Protein AF-A0A382ML49-F1 (afdb_monomer_lite)

Secondary structure (DSSP, 8-state):
-HHHHHHHHHHHHHTS--TT----S-SSHHHHHHHHHHHTT-STHHHHHHHHHHHHHHH--S-S-----EEEEEEEEEETTEEEEES---TTTSEEEEEEEETTEEEEEEEEE-----

Sequence (118 aa):
VRHLLIILISILLLSSPLFGQSSSKYESVGQCVLQTMKENKLTGNDMFNMVKEECERIIGNGEDGVKNKQEGVLYGRSVNGKWGWYRYGDEEKDGKYVGEIVNGKPNGQGTFTLFGGS

Structure (mmCIF, N/CA/C/O backbone):
data_AF-A0A382ML49-F1
#
_entry.id   AF-A0A382ML49-F1
#
loop_
_atom_site.group_PDB
_atom_site.id
_atom_site.type_symbol
_atom_site.label_atom_id
_atom_site.label_alt_id
_atom_site.label_comp_id
_atom_site.label_asym_id
_atom_site.label_entity_id
_atom_site.label_seq_id
_atom_site.pdbx_PDB_ins_code
_atom_site.Cartn_x
_atom_site.Cartn_y
_atom_site.Cartn_z
_atom_site.occupancy
_atom_site.B_iso_or_equiv
_atom_site.auth_seq_id
_atom_site.auth_comp_id
_atom_site.auth_asym_id
_atom_site.auth_atom_id
_atom_site.pdbx_PDB_model_num
ATOM 1 N N . VAL A 1 1 ? -6.376 -6.049 64.189 1.00 62.03 1 VAL A N 1
ATOM 2 C CA . VAL A 1 1 ? -5.521 -5.428 63.141 1.00 62.03 1 VAL A CA 1
ATOM 3 C C . VAL A 1 1 ? -5.288 -6.355 61.946 1.00 62.03 1 VAL A C 1
ATOM 5 O O . VAL A 1 1 ? -5.648 -5.973 60.843 1.00 62.03 1 VAL A O 1
ATOM 8 N N . ARG A 1 2 ? -4.790 -7.591 62.139 1.00 65.38 2 ARG A N 1
ATOM 9 C CA . ARG A 1 2 ? -4.552 -8.554 61.037 1.00 65.38 2 ARG A CA 1
ATOM 10 C C . ARG A 1 2 ? -5.790 -8.868 60.176 1.00 65.38 2 ARG A C 1
ATOM 12 O O . ARG A 1 2 ? -5.682 -8.860 58.960 1.00 65.38 2 ARG A O 1
ATOM 19 N N . HIS A 1 3 ? -6.967 -9.056 60.778 1.00 60.78 3 HIS A N 1
ATOM 20 C CA . HIS A 1 3 ? -8.204 -9.312 60.018 1.00 60.78 3 HIS A CA 1
ATOM 21 C C . HIS A 1 3 ? -8.701 -8.108 59.203 1.00 60.78 3 HIS A C 1
ATOM 23 O O . HIS A 1 3 ? -9.200 -8.294 58.101 1.00 60.78 3 HIS A O 1
ATOM 29 N N . LEU A 1 4 ? -8.514 -6.878 59.698 1.00 72.88 4 LEU A N 1
ATOM 30 C CA . LEU A 1 4 ? -8.888 -5.664 58.960 1.00 72.88 4 LEU A CA 1
ATOM 31 C C . LEU A 1 4 ? -8.027 -5.477 57.702 1.00 72.88 4 LEU A C 1
ATOM 33 O O . LEU A 1 4 ? -8.543 -5.103 56.655 1.00 72.88 4 LEU A O 1
ATOM 37 N N . LEU A 1 5 ? -6.731 -5.790 57.802 1.00 69.56 5 LEU A N 1
ATOM 38 C CA . LEU A 1 5 ? -5.804 -5.775 56.667 1.00 69.56 5 LEU A CA 1
ATOM 39 C C . LEU A 1 5 ? -6.213 -6.781 55.585 1.00 69.56 5 LEU A C 1
ATOM 41 O O . LEU A 1 5 ? -6.194 -6.447 54.406 1.00 69.56 5 LEU A O 1
ATOM 45 N N . ILE A 1 6 ? -6.642 -7.983 55.978 1.00 70.81 6 ILE A N 1
ATOM 46 C CA . ILE A 1 6 ? -7.085 -9.023 55.036 1.00 70.81 6 ILE A CA 1
ATOM 47 C C . ILE A 1 6 ? -8.361 -8.590 54.292 1.00 70.81 6 ILE A C 1
ATOM 49 O O . ILE A 1 6 ? -8.463 -8.785 53.081 1.00 70.81 6 ILE A O 1
ATOM 53 N N . ILE A 1 7 ? -9.309 -7.949 54.983 1.00 74.81 7 ILE A N 1
ATOM 54 C CA . ILE A 1 7 ? -10.552 -7.446 54.373 1.00 74.81 7 ILE A CA 1
ATOM 55 C C . ILE A 1 7 ? -10.256 -6.314 53.374 1.00 74.81 7 ILE A C 1
ATOM 57 O O . ILE A 1 7 ? -10.782 -6.326 52.264 1.00 74.81 7 ILE A O 1
ATOM 61 N N . LEU A 1 8 ? -9.363 -5.381 53.720 1.00 71.69 8 LEU A N 1
ATOM 62 C CA . LEU A 1 8 ? -8.943 -4.292 52.827 1.00 71.69 8 LEU A CA 1
ATOM 63 C C . LEU A 1 8 ? -8.244 -4.802 51.558 1.00 71.69 8 LEU A C 1
ATOM 65 O O . LEU A 1 8 ? -8.544 -4.324 50.466 1.00 71.69 8 LEU A O 1
ATOM 69 N N . ILE A 1 9 ? -7.367 -5.804 51.682 1.00 68.88 9 ILE A N 1
ATOM 70 C CA . ILE A 1 9 ? -6.689 -6.435 50.536 1.00 68.88 9 ILE A CA 1
ATOM 71 C C . ILE A 1 9 ? -7.703 -7.136 49.619 1.00 68.88 9 ILE A C 1
ATOM 73 O O . ILE A 1 9 ? -7.587 -7.064 48.399 1.00 68.88 9 ILE A O 1
ATOM 77 N N . SER A 1 10 ? -8.735 -7.755 50.196 1.00 69.88 10 SER A N 1
ATOM 78 C CA . SER A 1 10 ? -9.787 -8.444 49.435 1.00 69.88 10 SER A CA 1
ATOM 79 C C . SER A 1 10 ? -10.621 -7.473 48.586 1.00 69.88 10 SER A C 1
ATOM 81 O O . SER A 1 10 ? -10.949 -7.779 47.443 1.00 69.88 10 SER A O 1
ATOM 83 N N . ILE A 1 11 ? -10.919 -6.280 49.113 1.00 69.81 11 ILE A N 1
ATOM 84 C CA . ILE A 1 11 ? -11.666 -5.229 48.398 1.00 69.81 11 ILE A CA 1
ATOM 85 C C . ILE A 1 11 ? -10.815 -4.608 47.277 1.00 69.81 11 ILE A C 1
ATOM 87 O O . ILE A 1 11 ? -11.322 -4.376 46.182 1.00 69.81 11 ILE A O 1
ATOM 91 N N . LEU A 1 12 ? -9.512 -4.412 47.514 1.00 63.06 12 LEU A N 1
ATOM 92 C CA . LEU A 1 12 ? -8.554 -3.906 46.519 1.00 63.06 12 LEU A CA 1
ATOM 93 C C . LEU A 1 12 ? -8.390 -4.847 45.313 1.00 63.06 12 LEU A C 1
ATOM 95 O O . LEU A 1 12 ? -8.257 -4.385 44.181 1.00 63.06 12 LEU A O 1
ATOM 99 N N . LEU A 1 13 ? -8.443 -6.162 45.539 1.00 59.00 13 LEU A N 1
ATOM 100 C CA . LEU A 1 13 ? -8.367 -7.161 44.468 1.00 59.00 13 LEU A CA 1
ATOM 101 C C . LEU A 1 13 ? -9.657 -7.227 43.631 1.00 59.00 13 LEU A C 1
ATOM 103 O O . LEU A 1 13 ? -9.585 -7.475 42.427 1.00 59.00 13 LEU A O 1
ATOM 107 N N . LEU A 1 14 ? -10.817 -6.940 44.236 1.00 56.59 14 LEU A N 1
ATOM 108 C CA . LEU A 1 14 ? -12.118 -6.869 43.553 1.00 56.59 14 LEU A CA 1
ATOM 109 C C . LEU A 1 14 ? -12.299 -5.593 42.714 1.00 56.59 14 LEU A C 1
ATOM 111 O O . LEU A 1 14 ? -13.117 -5.586 41.799 1.00 56.59 14 LEU A O 1
ATOM 115 N N . SER A 1 15 ? -11.538 -4.528 42.989 1.00 53.97 15 SER A N 1
ATOM 116 C CA . SER A 1 15 ? -11.557 -3.286 42.201 1.00 53.97 15 SER A CA 1
ATOM 117 C C . SER A 1 15 ? -10.682 -3.315 40.948 1.00 53.97 15 SER A C 1
ATOM 119 O O . SER A 1 15 ? -10.528 -2.284 40.297 1.00 53.97 15 SER A O 1
ATOM 121 N N . SER A 1 16 ? -10.107 -4.467 40.592 1.00 54.44 16 SER A N 1
ATOM 122 C CA . SER A 1 16 ? -9.436 -4.606 39.302 1.00 54.44 16 SER A CA 1
ATOM 123 C C . SER A 1 16 ? -10.490 -4.430 38.205 1.00 54.44 16 SER A C 1
ATOM 125 O O . SER A 1 16 ? -11.411 -5.249 38.133 1.00 54.44 16 SER A O 1
ATOM 127 N N . PRO A 1 17 ? -10.417 -3.384 37.363 1.00 56.81 17 PRO A N 1
ATOM 128 C CA . PRO A 1 17 ? -11.293 -3.306 36.211 1.00 56.81 17 PRO A CA 1
ATOM 129 C C . 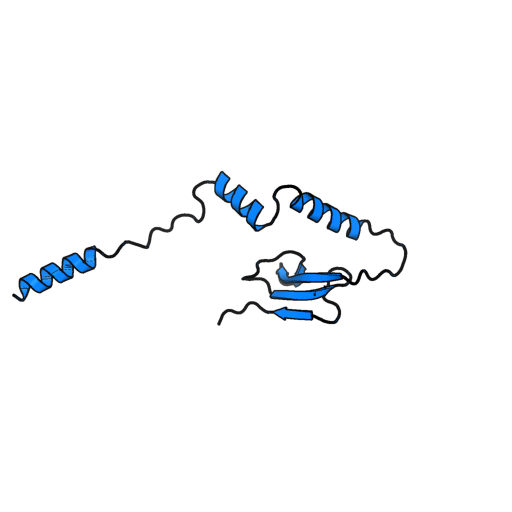PRO A 1 17 ? -11.103 -4.587 35.400 1.00 56.81 17 PRO A C 1
ATOM 131 O O . PRO A 1 17 ? -9.977 -4.958 35.065 1.00 56.81 17 PRO A O 1
ATOM 134 N N . LEU A 1 18 ? -12.209 -5.281 35.131 1.00 50.31 18 LEU A N 1
ATOM 135 C CA . LEU A 1 18 ? -12.296 -6.385 34.181 1.00 50.31 18 LEU A CA 1
ATOM 136 C C . LEU A 1 18 ? -11.979 -5.838 32.777 1.00 50.31 18 LEU A C 1
ATOM 138 O O . LEU A 1 18 ? -12.851 -5.740 31.920 1.00 50.31 18 LEU A O 1
ATOM 142 N N . PHE A 1 19 ? -10.727 -5.456 32.520 1.00 54.75 19 PHE A N 1
ATOM 143 C CA . PHE A 1 19 ? -10.212 -5.221 31.175 1.00 54.75 19 PHE A CA 1
ATOM 144 C C . PHE A 1 19 ? -9.989 -6.585 30.527 1.00 54.75 19 PHE A C 1
ATOM 146 O O . PHE A 1 19 ? -8.880 -7.087 30.395 1.00 54.75 19 PHE A O 1
ATOM 153 N N . GLY A 1 20 ? -11.107 -7.219 30.200 1.00 48.56 20 GLY A N 1
ATOM 154 C CA . GLY A 1 20 ? -11.181 -8.498 29.510 1.00 48.56 20 GLY A CA 1
ATOM 155 C C . GLY A 1 20 ? -12.447 -8.621 28.673 1.00 48.56 20 GLY A C 1
ATOM 156 O O . GLY A 1 20 ? -12.781 -9.715 28.229 1.00 48.56 20 GLY A O 1
ATOM 157 N N . GLN A 1 21 ? -13.174 -7.523 28.446 1.00 40.19 21 GLN A N 1
ATOM 158 C CA . GLN A 1 21 ? -14.244 -7.524 27.466 1.00 40.19 21 GLN A CA 1
ATOM 159 C C . GLN A 1 21 ? -13.593 -7.351 26.098 1.00 40.19 21 GLN A C 1
ATOM 161 O O . GLN A 1 21 ? -13.168 -6.260 25.729 1.00 40.19 21 GLN A O 1
ATOM 166 N N . SER A 1 22 ? -13.473 -8.460 25.369 1.00 53.31 22 SER A N 1
ATOM 167 C CA . SER A 1 22 ? -13.299 -8.441 23.921 1.00 53.31 22 SER A CA 1
ATOM 168 C C . SER A 1 22 ? -14.499 -7.693 23.336 1.00 53.31 22 SER A C 1
ATOM 170 O O . SER A 1 22 ? -15.531 -8.284 23.029 1.00 53.31 22 SER A O 1
ATOM 172 N N . SER A 1 23 ? -14.414 -6.365 23.265 1.00 57.19 23 SER A N 1
ATOM 173 C CA . SER A 1 23 ? -15.283 -5.613 22.382 1.00 57.19 23 SER A CA 1
ATOM 174 C C . SER A 1 23 ? -14.862 -5.995 20.971 1.00 57.19 23 SER A C 1
ATOM 176 O O . SER A 1 23 ? -13.675 -6.010 20.630 1.00 57.19 23 SER A O 1
ATOM 178 N N . SER A 1 24 ? -15.828 -6.393 20.146 1.00 65.75 24 SER A N 1
ATOM 179 C CA . SER A 1 24 ? -15.584 -6.498 18.715 1.00 65.75 24 SER A CA 1
ATOM 180 C C . SER A 1 24 ? -14.965 -5.179 18.246 1.00 65.75 24 SER A C 1
ATOM 182 O O . SER A 1 24 ? -15.418 -4.114 18.663 1.00 65.75 24 SER A O 1
ATOM 184 N N . LYS A 1 25 ? -13.939 -5.236 17.378 1.00 76.69 25 LYS A N 1
ATOM 185 C CA . LYS A 1 25 ? -13.249 -4.052 16.809 1.00 76.69 25 LYS A CA 1
ATOM 186 C C . LYS A 1 25 ? -14.229 -2.997 16.260 1.00 76.69 25 LYS A C 1
ATOM 188 O O . LYS A 1 25 ? -13.867 -1.832 16.124 1.00 76.69 25 LYS A O 1
ATOM 193 N N . TYR A 1 26 ? -15.454 -3.420 15.951 1.00 81.00 26 TYR A N 1
ATOM 194 C CA . TYR A 1 26 ? -16.522 -2.600 15.416 1.00 81.00 26 TYR A CA 1
ATOM 195 C C . TYR A 1 26 ? -17.823 -2.779 16.204 1.00 81.00 26 TYR A C 1
ATOM 197 O O . TYR A 1 26 ? -18.139 -3.886 16.644 1.00 81.00 26 TYR A O 1
ATOM 205 N N . GLU A 1 27 ? -18.600 -1.703 16.317 1.00 88.38 27 GLU A N 1
ATOM 206 C CA . GLU A 1 27 ? -19.897 -1.678 17.018 1.00 88.38 27 GLU A CA 1
ATOM 207 C C . GLU A 1 27 ? -21.071 -2.081 16.109 1.00 88.38 27 GLU A C 1
ATOM 209 O O . GLU A 1 27 ? -22.150 -2.435 16.579 1.00 88.38 27 GLU A O 1
ATOM 214 N N . SER A 1 28 ? -20.877 -2.040 14.787 1.00 92.56 28 SER A N 1
ATOM 215 C CA . SER A 1 28 ? -21.873 -2.459 13.798 1.00 92.56 28 SER A CA 1
ATOM 216 C C . SER A 1 28 ? -21.228 -2.851 12.470 1.00 92.56 28 SER A C 1
ATOM 218 O O . SER A 1 28 ? -20.094 -2.468 12.170 1.00 92.56 28 SER A O 1
ATOM 220 N N . VAL A 1 29 ? -21.983 -3.564 11.626 1.00 90.62 29 VAL A N 1
ATOM 221 C CA . VAL A 1 29 ? -21.566 -3.875 10.247 1.00 90.62 29 VAL A CA 1
ATOM 222 C C . VAL A 1 29 ? -21.316 -2.590 9.453 1.00 90.62 29 VAL A C 1
ATOM 224 O O . VAL A 1 29 ? -20.321 -2.500 8.741 1.00 90.62 29 VAL A O 1
ATOM 227 N N . GLY A 1 30 ? -22.164 -1.568 9.618 1.00 94.00 30 GLY A N 1
ATOM 228 C CA . GLY A 1 30 ? -21.984 -0.281 8.942 1.00 94.00 30 GLY A CA 1
ATOM 229 C C . GLY A 1 30 ? -20.681 0.415 9.343 1.00 94.00 30 GLY A C 1
ATOM 230 O O . GLY A 1 30 ? -19.949 0.900 8.482 1.00 94.00 30 GLY A O 1
ATOM 231 N N . GLN A 1 31 ? -20.347 0.404 10.636 1.00 93.25 31 GLN A N 1
ATOM 232 C CA . GLN A 1 31 ? -19.112 1.008 11.139 1.00 93.25 31 GLN A CA 1
ATOM 233 C C . GLN A 1 31 ? -17.868 0.220 10.707 1.00 93.25 31 GLN A C 1
ATOM 235 O O . GLN A 1 31 ? -16.867 0.834 10.344 1.00 93.25 31 GLN A O 1
ATOM 240 N N . CYS A 1 32 ? -17.959 -1.112 10.645 1.00 92.25 32 CYS A N 1
ATOM 241 C CA . CYS A 1 32 ? -16.930 -1.964 10.050 1.00 92.25 32 CYS A CA 1
ATOM 242 C C . CYS A 1 32 ? -16.655 -1.577 8.592 1.00 92.25 32 CYS A C 1
ATOM 244 O O . CYS A 1 32 ? -15.529 -1.225 8.252 1.00 92.25 32 CYS A O 1
ATOM 246 N N . VAL A 1 33 ? -17.695 -1.545 7.752 1.00 92.44 33 VAL A N 1
ATOM 247 C CA . VAL A 1 33 ? -17.561 -1.232 6.322 1.00 92.44 33 VAL A CA 1
ATOM 248 C C . VAL A 1 33 ? -16.961 0.158 6.107 1.00 92.44 33 VAL A C 1
ATOM 250 O O . VAL A 1 33 ? -15.988 0.290 5.368 1.00 92.44 33 VAL A O 1
ATOM 253 N N . LEU A 1 34 ? -17.483 1.191 6.776 1.00 91.38 34 LEU A N 1
ATOM 254 C CA . LEU A 1 34 ? -16.995 2.565 6.610 1.00 91.38 34 LEU A CA 1
ATOM 255 C C . LEU A 1 34 ? -15.540 2.724 7.058 1.00 91.38 34 LEU A C 1
ATOM 257 O O . LEU A 1 34 ? -14.746 3.368 6.369 1.00 91.38 34 LEU A O 1
ATOM 261 N N . GLN A 1 35 ? -15.180 2.116 8.188 1.00 89.00 35 GLN A N 1
ATOM 262 C CA . GLN A 1 35 ? -13.821 2.177 8.706 1.00 89.00 35 GLN A CA 1
ATOM 263 C C . GLN A 1 35 ? -12.852 1.425 7.787 1.00 89.00 35 GLN A C 1
ATOM 265 O O . GLN A 1 35 ? -11.806 1.966 7.444 1.00 89.00 35 GLN A O 1
ATOM 270 N N . THR A 1 36 ? -13.220 0.236 7.302 1.00 86.50 36 THR A N 1
ATOM 271 C CA . THR A 1 36 ? -12.412 -0.519 6.336 1.00 86.50 36 THR A CA 1
ATOM 272 C C . THR A 1 36 ? -12.249 0.234 5.018 1.00 86.50 36 THR A C 1
ATOM 274 O O . THR A 1 36 ? -11.140 0.298 4.490 1.00 86.50 36 THR A O 1
ATOM 277 N N . MET A 1 37 ? -13.311 0.841 4.481 1.00 88.38 37 MET A N 1
ATOM 278 C CA . MET A 1 37 ? -13.212 1.653 3.263 1.00 88.38 37 MET A CA 1
ATOM 279 C C . MET A 1 37 ? -12.271 2.843 3.463 1.00 88.38 37 MET A C 1
ATOM 281 O O . MET A 1 37 ? -11.456 3.124 2.590 1.00 88.38 37 MET A O 1
ATOM 285 N N . LYS A 1 38 ? -12.331 3.511 4.619 1.00 86.62 38 LYS A N 1
ATOM 286 C CA . LYS A 1 38 ? -11.440 4.629 4.952 1.00 86.62 38 LYS A CA 1
ATOM 287 C C . LYS A 1 38 ? -9.984 4.186 5.123 1.00 86.62 38 LYS A C 1
ATOM 289 O O . LYS A 1 38 ? -9.096 4.818 4.561 1.00 86.62 38 LYS A O 1
ATOM 294 N N . GLU A 1 39 ? -9.739 3.098 5.854 1.00 81.19 39 GLU A N 1
ATOM 295 C CA . GLU A 1 39 ? -8.404 2.509 6.059 1.00 81.19 39 GLU A CA 1
ATOM 296 C C . GLU A 1 39 ? -7.743 2.140 4.724 1.00 81.19 39 GLU A C 1
ATOM 298 O O . GLU A 1 39 ? -6.563 2.408 4.515 1.00 81.19 39 GLU A O 1
ATOM 303 N N . ASN A 1 40 ? -8.524 1.614 3.779 1.00 78.00 40 ASN A N 1
ATOM 304 C CA . ASN A 1 40 ? -8.043 1.262 2.443 1.00 78.00 40 ASN A CA 1
ATOM 305 C C . ASN A 1 40 ? -8.082 2.433 1.442 1.00 78.00 40 ASN A C 1
ATOM 307 O O . ASN A 1 40 ? -7.851 2.216 0.254 1.00 78.00 40 ASN A O 1
ATOM 311 N N . LYS A 1 41 ? -8.383 3.662 1.893 1.00 83.19 41 LYS A N 1
ATOM 312 C CA . LYS A 1 41 ? -8.515 4.862 1.044 1.00 83.19 41 LYS A CA 1
ATOM 313 C C . LYS A 1 41 ? -9.461 4.651 -0.151 1.00 83.19 41 LYS A C 1
ATOM 315 O O . LYS A 1 41 ? -9.227 5.129 -1.254 1.00 83.19 41 LYS A O 1
ATOM 320 N N . LEU A 1 42 ? -10.552 3.921 0.077 1.00 83.38 42 LEU A N 1
ATOM 321 C CA . LEU A 1 42 ? -11.599 3.612 -0.906 1.00 83.38 42 LEU A CA 1
ATOM 322 C C . LEU A 1 42 ? -12.760 4.617 -0.868 1.00 83.38 42 LEU A C 1
ATOM 324 O O . LEU A 1 42 ? -13.835 4.358 -1.406 1.00 83.38 42 LEU A O 1
ATOM 328 N N . THR A 1 43 ? -12.591 5.745 -0.184 1.00 84.75 43 THR A N 1
ATOM 329 C CA . THR A 1 43 ? -13.636 6.757 -0.014 1.00 84.75 43 THR A CA 1
ATOM 330 C C . THR A 1 43 ? -13.455 7.903 -1.005 1.00 84.75 43 THR A C 1
ATOM 332 O O . THR A 1 43 ? -12.354 8.423 -1.154 1.00 84.75 43 THR A O 1
ATOM 335 N N . GLY A 1 44 ? -14.544 8.354 -1.633 1.00 84.81 44 GLY A N 1
ATOM 336 C CA . GLY A 1 44 ? -14.538 9.547 -2.486 1.00 84.81 44 GLY A CA 1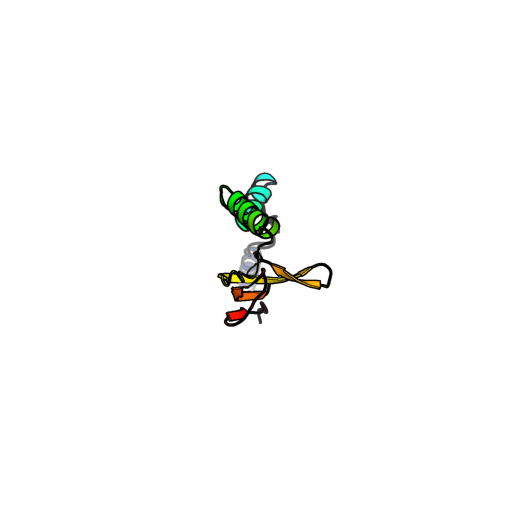
ATOM 337 C C . GLY A 1 44 ? -13.708 9.394 -3.766 1.00 84.81 44 GLY A C 1
ATOM 338 O O . GLY A 1 44 ? -13.743 8.355 -4.425 1.00 84.81 44 GLY A O 1
ATOM 339 N N . ASN A 1 45 ? -12.978 10.451 -4.135 1.00 84.44 45 ASN A N 1
ATOM 340 C CA . ASN A 1 45 ? -12.181 10.506 -5.364 1.00 84.44 45 ASN A CA 1
ATOM 341 C C . ASN A 1 45 ? -10.918 9.630 -5.326 1.00 84.44 45 ASN A C 1
ATOM 343 O O . ASN A 1 45 ? -10.372 9.338 -6.387 1.00 84.44 45 ASN A O 1
ATOM 347 N N . ASP A 1 46 ? -10.473 9.175 -4.153 1.00 81.06 46 ASP A N 1
ATOM 348 C CA . ASP A 1 46 ? -9.261 8.356 -4.019 1.00 81.06 46 ASP A CA 1
ATOM 349 C C . ASP A 1 46 ? -9.411 7.001 -4.720 1.00 81.06 46 ASP A C 1
ATOM 351 O O . ASP A 1 46 ? -8.517 6.580 -5.454 1.00 81.06 46 ASP A O 1
ATOM 355 N N . MET A 1 47 ? -10.582 6.363 -4.593 1.00 83.88 47 MET A N 1
ATOM 356 C CA . MET A 1 47 ? -10.901 5.131 -5.324 1.00 83.88 47 MET A CA 1
ATOM 357 C C . MET A 1 47 ? -10.888 5.363 -6.841 1.00 83.88 47 MET A C 1
ATOM 359 O O . MET A 1 47 ? -10.382 4.534 -7.595 1.00 83.88 47 MET A O 1
ATOM 363 N N . PHE A 1 48 ? -11.420 6.500 -7.297 1.00 85.19 48 PHE A N 1
ATOM 364 C CA . PHE A 1 48 ? -11.429 6.849 -8.716 1.00 85.19 48 PHE A CA 1
ATOM 365 C C . PHE A 1 48 ? -10.012 7.078 -9.247 1.00 85.19 48 PHE A C 1
ATOM 367 O O . PHE A 1 48 ? -9.661 6.523 -10.283 1.00 85.19 48 PHE A O 1
ATOM 374 N N . ASN A 1 49 ? -9.185 7.843 -8.531 1.00 78.88 49 ASN A N 1
ATOM 375 C CA . ASN A 1 49 ? -7.803 8.106 -8.928 1.00 78.88 49 ASN A CA 1
ATOM 376 C C . ASN A 1 49 ? -6.973 6.816 -8.943 1.00 78.88 49 ASN A C 1
ATOM 378 O O . ASN A 1 49 ? -6.234 6.582 -9.893 1.00 78.88 49 ASN A O 1
ATOM 382 N N . MET A 1 50 ? -7.172 5.938 -7.954 1.00 76.88 50 MET A N 1
ATOM 383 C CA . MET A 1 50 ? -6.542 4.617 -7.901 1.00 76.88 50 MET A CA 1
ATOM 384 C C . MET A 1 50 ? -6.874 3.774 -9.136 1.00 76.88 50 MET A C 1
ATOM 386 O O . MET A 1 50 ? -5.982 3.218 -9.775 1.00 76.88 50 MET A O 1
ATOM 390 N N . VAL A 1 51 ? -8.158 3.690 -9.493 1.00 83.06 51 VAL A N 1
ATOM 391 C CA . VAL A 1 51 ? -8.598 2.947 -10.681 1.00 83.06 51 VAL A CA 1
ATOM 392 C C . VAL A 1 51 ? -8.077 3.609 -11.955 1.00 83.06 51 VAL A C 1
ATOM 394 O O . VAL A 1 51 ? -7.597 2.915 -12.846 1.00 83.06 51 VAL A O 1
ATOM 397 N N . LYS A 1 52 ? -8.113 4.942 -12.029 1.00 82.38 52 LYS A N 1
ATOM 398 C CA . LYS A 1 52 ? -7.624 5.721 -13.168 1.00 82.38 52 LYS A CA 1
ATOM 399 C C . LYS A 1 52 ? -6.142 5.459 -13.436 1.00 82.38 52 LYS A C 1
ATOM 401 O O . LYS A 1 52 ? -5.808 5.101 -14.558 1.00 82.38 52 LYS A O 1
ATOM 406 N N . GLU A 1 53 ? -5.277 5.562 -12.429 1.00 76.62 53 GLU A N 1
ATOM 407 C CA . GLU A 1 53 ? -3.836 5.310 -12.575 1.00 76.62 53 GLU A CA 1
ATOM 408 C C . GLU A 1 53 ? -3.536 3.871 -13.015 1.00 76.62 53 GLU A C 1
ATOM 410 O O . GLU A 1 53 ? -2.628 3.621 -13.812 1.00 76.62 53 GLU A O 1
ATOM 415 N N . GLU A 1 54 ? -4.277 2.897 -12.484 1.00 77.81 54 GLU A N 1
ATOM 416 C CA . GLU A 1 54 ? -4.113 1.497 -12.868 1.00 77.81 54 GLU A CA 1
ATOM 417 C C . GLU A 1 54 ? -4.571 1.261 -14.311 1.00 77.81 54 GLU A C 1
ATOM 419 O O . GLU A 1 54 ? -3.869 0.604 -15.082 1.00 77.81 54 GLU A O 1
ATOM 424 N N . CYS A 1 55 ? -5.698 1.850 -14.709 1.00 79.31 55 CYS A N 1
ATOM 425 C CA . CYS A 1 55 ? -6.189 1.804 -16.079 1.00 79.31 55 CYS A CA 1
ATOM 426 C C . CYS A 1 55 ? -5.241 2.510 -17.053 1.00 79.31 55 CYS A C 1
ATOM 428 O O . CYS A 1 55 ? -4.944 1.943 -18.096 1.00 79.31 55 CYS A O 1
ATOM 430 N N . GLU A 1 56 ? -4.712 3.688 -16.723 1.00 76.06 56 GLU A N 1
ATOM 431 C CA . GLU A 1 56 ? -3.732 4.407 -17.550 1.00 76.06 56 GLU A CA 1
ATOM 432 C C . GLU A 1 56 ? -2.452 3.582 -17.754 1.00 76.06 56 GLU A C 1
ATOM 434 O O . GLU A 1 56 ? -1.925 3.517 -18.863 1.00 76.06 56 GLU A O 1
ATOM 439 N N . ARG A 1 57 ? -1.996 2.861 -16.720 1.00 72.25 57 ARG A N 1
ATOM 440 C CA . ARG A 1 57 ? -0.868 1.920 -16.813 1.00 72.25 57 ARG A CA 1
ATOM 441 C C . ARG A 1 57 ? -1.178 0.706 -17.697 1.00 72.25 57 ARG A C 1
ATOM 443 O O . ARG A 1 57 ? -0.300 0.260 -18.430 1.00 72.25 57 ARG A O 1
ATOM 450 N N . ILE A 1 58 ? -2.376 0.127 -17.576 1.00 72.06 58 ILE A N 1
ATOM 451 C CA . ILE A 1 58 ? -2.805 -1.046 -18.361 1.00 72.06 58 ILE A CA 1
ATOM 452 C C . ILE A 1 58 ? -2.997 -0.672 -19.831 1.00 72.06 58 ILE A C 1
ATOM 454 O O . ILE A 1 58 ? -2.584 -1.423 -20.709 1.00 72.06 58 ILE A O 1
ATOM 458 N N . ILE A 1 59 ? -3.644 0.466 -20.077 1.00 74.75 59 ILE A N 1
ATOM 459 C CA . ILE A 1 59 ? -3.977 0.956 -21.415 1.00 74.75 59 ILE A CA 1
ATOM 460 C C . ILE A 1 59 ? -2.739 1.492 -22.117 1.00 74.75 59 ILE A C 1
ATOM 462 O O . ILE A 1 59 ? -2.732 1.438 -23.341 1.00 74.75 59 ILE A O 1
ATOM 466 N N . GLY A 1 60 ? -1.736 1.960 -21.352 1.00 60.09 60 GLY A N 1
ATOM 467 C CA . GLY A 1 60 ? -0.410 2.401 -21.785 1.00 60.09 60 GLY A CA 1
ATOM 468 C C . GLY A 1 60 ? -0.148 2.085 -23.245 1.00 60.09 60 GLY A C 1
ATOM 469 O O . GLY A 1 60 ? 0.294 0.979 -23.560 1.00 60.09 60 GLY A O 1
ATOM 470 N N . ASN A 1 61 ? -0.528 3.032 -24.115 1.00 51.50 61 ASN A N 1
ATOM 471 C CA . ASN A 1 61 ? -0.411 2.880 -25.558 1.00 51.50 61 ASN A CA 1
ATOM 472 C C . ASN A 1 61 ? 0.984 2.336 -25.842 1.00 51.50 61 ASN A C 1
ATOM 474 O O . ASN A 1 61 ? 1.965 2.868 -25.323 1.00 51.50 61 ASN A O 1
ATOM 478 N N . GLY A 1 62 ? 1.036 1.241 -26.600 1.00 53.66 62 GLY A N 1
ATOM 479 C CA . GLY A 1 62 ? 2.250 0.524 -26.971 1.00 53.66 62 GLY A CA 1
ATOM 480 C C . GLY A 1 62 ? 3.153 1.332 -27.897 1.00 53.66 62 GLY A C 1
ATOM 481 O O . GLY A 1 62 ? 3.468 0.879 -28.989 1.00 53.66 62 GLY A O 1
ATOM 482 N N . GLU A 1 63 ? 3.581 2.505 -27.449 1.00 50.38 63 GLU A N 1
ATOM 483 C CA . GLU A 1 63 ? 4.628 3.311 -28.047 1.00 50.38 63 GLU A CA 1
ATOM 484 C C . GLU A 1 63 ? 5.716 3.524 -26.992 1.00 50.38 63 GLU A C 1
ATOM 486 O O . GLU A 1 63 ? 5.672 4.399 -26.134 1.00 50.38 63 GLU A O 1
ATOM 491 N N . ASP A 1 64 ? 6.654 2.586 -27.053 1.00 51.47 64 ASP A N 1
ATOM 492 C CA . ASP A 1 64 ? 8.089 2.792 -26.924 1.00 51.47 64 ASP A CA 1
ATOM 493 C C . ASP A 1 64 ? 8.622 3.533 -25.678 1.00 51.47 64 ASP A C 1
ATOM 495 O O . ASP A 1 64 ? 8.593 4.752 -25.535 1.00 51.47 64 ASP A O 1
ATOM 499 N N . GLY A 1 65 ? 9.248 2.758 -24.789 1.00 52.03 65 GLY A N 1
ATOM 500 C CA . GLY A 1 65 ? 10.472 3.192 -24.109 1.00 52.03 65 GLY A CA 1
ATOM 501 C C . GLY A 1 65 ? 10.387 4.236 -22.992 1.00 52.03 65 GLY A C 1
ATOM 502 O O . GLY A 1 65 ? 11.401 4.439 -22.317 1.00 52.03 65 GLY A O 1
ATOM 503 N N . VAL A 1 66 ? 9.240 4.858 -22.707 1.00 51.25 66 VAL A N 1
ATOM 504 C CA . VAL A 1 66 ? 9.141 5.791 -21.571 1.00 51.25 66 VAL A CA 1
ATOM 505 C C . VAL A 1 66 ? 9.042 4.999 -20.268 1.00 51.25 66 VAL A C 1
ATOM 507 O O . VAL A 1 66 ? 7.970 4.703 -19.743 1.00 51.25 66 VAL A O 1
ATOM 510 N N . LYS A 1 67 ? 10.205 4.643 -19.715 1.00 53.25 67 LYS A N 1
ATOM 511 C CA . LYS A 1 67 ? 10.328 4.267 -18.306 1.00 53.25 67 LYS A CA 1
ATOM 512 C C . LYS A 1 67 ? 9.878 5.477 -17.491 1.00 53.25 67 LYS A C 1
ATOM 514 O O . LYS A 1 67 ? 10.674 6.382 -17.255 1.00 53.25 67 LYS A O 1
ATOM 519 N N . ASN A 1 68 ? 8.611 5.504 -17.084 1.00 58.16 68 ASN A N 1
ATOM 520 C CA . ASN A 1 68 ? 8.098 6.495 -16.144 1.00 58.16 68 ASN A CA 1
ATOM 521 C C . ASN A 1 68 ? 8.764 6.242 -14.791 1.00 58.16 68 ASN A C 1
ATOM 523 O O . ASN A 1 68 ? 8.240 5.518 -13.948 1.00 58.16 68 ASN A O 1
ATOM 527 N N . LYS A 1 69 ? 9.978 6.776 -14.640 1.00 64.12 69 LYS A N 1
ATOM 528 C CA . LYS A 1 69 ? 10.710 6.836 -13.386 1.00 64.12 69 LYS A CA 1
ATOM 529 C C . LYS A 1 69 ? 9.932 7.781 -12.485 1.00 64.12 69 LYS A C 1
ATOM 531 O O . LYS A 1 69 ? 9.914 8.986 -12.716 1.00 64.12 69 LYS A O 1
ATOM 536 N N . GLN A 1 70 ? 9.249 7.212 -11.507 1.00 77.50 70 GLN A N 1
ATOM 537 C CA . GLN A 1 70 ? 8.449 7.947 -10.539 1.00 77.50 70 GLN A CA 1
ATOM 538 C C . GLN A 1 70 ? 9.015 7.664 -9.156 1.00 77.50 70 GLN A C 1
ATOM 540 O O . GLN A 1 70 ? 9.224 6.506 -8.812 1.00 77.50 70 GLN A O 1
ATOM 545 N N . GLU A 1 71 ? 9.287 8.692 -8.361 1.00 83.25 71 GLU A N 1
ATOM 546 C CA . GLU A 1 71 ? 9.521 8.478 -6.934 1.00 83.25 71 GLU A CA 1
ATOM 547 C C . GLU A 1 71 ? 8.184 8.189 -6.250 1.00 83.25 71 GLU A C 1
ATOM 549 O O . GLU A 1 71 ? 7.186 8.866 -6.501 1.00 83.25 71 GLU A O 1
ATOM 554 N N . GLY A 1 72 ? 8.143 7.169 -5.397 1.00 89.19 72 GLY A N 1
ATOM 555 C CA . GLY A 1 72 ? 6.921 6.803 -4.696 1.00 89.19 72 GLY A CA 1
ATOM 556 C C . GLY A 1 72 ? 7.124 5.728 -3.641 1.00 89.19 72 GLY A C 1
ATOM 557 O O . GLY A 1 72 ? 8.248 5.395 -3.264 1.00 89.19 72 GLY A O 1
ATOM 558 N N . VAL A 1 73 ? 6.004 5.194 -3.152 1.00 91.06 73 VAL A N 1
ATOM 559 C CA . VAL A 1 73 ? 5.973 4.173 -2.101 1.00 91.06 73 VAL A CA 1
ATOM 560 C C . VAL A 1 73 ? 5.420 2.863 -2.661 1.00 91.06 73 VAL A C 1
ATOM 562 O O . VAL A 1 73 ? 4.392 2.858 -3.336 1.00 91.06 73 VAL A O 1
ATOM 565 N N . LEU A 1 74 ? 6.088 1.749 -2.362 1.00 93.00 74 LEU A N 1
ATOM 566 C CA . LEU A 1 74 ? 5.597 0.393 -2.606 1.00 93.00 74 LEU A CA 1
ATOM 567 C C . LEU A 1 74 ? 5.633 -0.422 -1.318 1.00 93.00 74 LEU A C 1
ATOM 569 O O . LEU A 1 74 ? 6.482 -0.226 -0.460 1.00 93.00 74 LEU A O 1
ATOM 573 N N . TYR A 1 75 ? 4.735 -1.385 -1.223 1.00 92.81 75 TYR A N 1
ATOM 574 C CA . TYR A 1 75 ? 4.602 -2.327 -0.131 1.00 92.81 75 TYR A CA 1
ATOM 575 C C . TYR A 1 75 ? 4.902 -3.727 -0.658 1.00 92.81 75 TYR A C 1
ATOM 577 O O . TYR A 1 75 ? 4.330 -4.175 -1.651 1.00 92.81 75 TYR A O 1
ATOM 585 N N . GLY A 1 76 ? 5.846 -4.403 -0.026 1.00 91.50 76 GLY A N 1
ATOM 586 C CA . GLY A 1 76 ? 6.303 -5.742 -0.327 1.00 91.50 76 GLY A CA 1
ATOM 587 C C . GLY A 1 76 ? 5.650 -6.737 0.618 1.00 91.50 76 GLY A C 1
ATOM 588 O O . GLY A 1 76 ? 5.800 -6.636 1.835 1.00 91.50 76 GLY A O 1
ATOM 589 N N . ARG A 1 77 ? 4.940 -7.714 0.059 1.00 92.50 77 ARG A N 1
ATOM 590 C CA . ARG A 1 77 ? 4.340 -8.812 0.826 1.00 92.50 77 ARG A CA 1
ATOM 591 C C . ARG A 1 77 ? 4.280 -10.088 0.008 1.00 92.50 77 ARG A C 1
ATOM 593 O O . ARG A 1 77 ? 4.323 -10.062 -1.224 1.00 92.50 77 ARG A O 1
ATOM 600 N N . SER A 1 78 ? 4.157 -11.212 0.707 1.00 90.12 78 SER A N 1
ATOM 601 C CA . SER A 1 78 ? 3.897 -12.506 0.084 1.00 90.12 78 SER A CA 1
ATOM 602 C C . SER A 1 78 ? 2.394 -12.724 -0.045 1.00 90.12 78 SER A C 1
ATOM 604 O O . SER A 1 78 ? 1.680 -12.729 0.955 1.00 90.12 78 SER A O 1
ATOM 606 N N . VAL A 1 79 ? 1.910 -12.925 -1.268 1.00 88.06 79 VAL A N 1
ATOM 607 C CA . VAL A 1 79 ? 0.519 -13.299 -1.547 1.00 88.06 79 VAL A CA 1
ATOM 608 C C . VAL A 1 79 ? 0.534 -14.678 -2.196 1.00 88.06 79 VAL A C 1
ATOM 610 O O . VAL A 1 79 ? 1.177 -14.879 -3.225 1.00 88.06 79 VAL A O 1
ATOM 613 N N . ASN A 1 80 ? -0.144 -15.652 -1.581 1.00 90.94 80 ASN A N 1
ATOM 614 C CA . ASN A 1 80 ? -0.173 -17.051 -2.037 1.00 90.94 80 ASN A CA 1
ATOM 615 C C . ASN A 1 80 ? 1.230 -17.664 -2.235 1.00 90.94 80 ASN A C 1
ATOM 617 O O . ASN A 1 80 ? 1.489 -18.358 -3.218 1.00 90.94 80 ASN A O 1
ATOM 621 N N . GLY A 1 81 ? 2.158 -17.362 -1.321 1.00 90.44 81 GLY A N 1
ATOM 622 C CA . GLY A 1 81 ? 3.534 -17.866 -1.357 1.00 90.44 81 GLY A CA 1
ATOM 623 C C . GLY A 1 81 ? 4.451 -17.179 -2.375 1.00 90.44 81 GLY A C 1
ATOM 624 O O . GLY A 1 81 ? 5.601 -17.587 -2.517 1.00 90.44 81 GLY A O 1
ATOM 625 N N . LYS A 1 82 ? 3.979 -16.142 -3.080 1.00 92.19 82 LYS A N 1
ATOM 626 C CA . LYS A 1 82 ? 4.784 -15.359 -4.025 1.00 92.19 82 LYS A CA 1
ATOM 627 C C . LYS A 1 82 ? 5.002 -13.949 -3.501 1.00 92.19 82 LYS A C 1
ATOM 629 O O . LYS A 1 82 ? 4.045 -13.245 -3.188 1.00 92.19 82 LYS A O 1
ATOM 634 N N . TRP A 1 83 ? 6.262 -13.529 -3.454 1.00 89.56 83 TRP A N 1
ATOM 635 C CA . TRP A 1 83 ? 6.624 -12.156 -3.116 1.00 89.56 83 TRP A CA 1
ATOM 636 C C . TRP A 1 83 ? 6.254 -11.194 -4.250 1.00 89.56 83 TRP A C 1
ATOM 638 O O . TRP A 1 83 ? 6.545 -11.468 -5.417 1.00 89.56 83 TRP A O 1
ATOM 648 N N . GLY A 1 84 ? 5.641 -10.063 -3.907 1.00 91.62 84 GLY A N 1
ATOM 649 C CA . GLY A 1 84 ? 5.240 -9.033 -4.860 1.00 91.62 84 GLY A CA 1
ATOM 650 C C . GLY A 1 84 ? 5.333 -7.625 -4.281 1.00 91.62 84 GLY A C 1
ATOM 651 O O . GLY A 1 84 ? 5.363 -7.448 -3.064 1.00 91.62 84 GLY A O 1
ATOM 652 N N . TRP A 1 85 ? 5.368 -6.636 -5.176 1.00 92.25 85 TRP A N 1
ATOM 653 C CA . TRP A 1 85 ? 5.306 -5.212 -4.848 1.00 92.25 85 TRP A CA 1
ATOM 654 C C . TRP A 1 85 ? 3.920 -4.666 -5.169 1.00 92.25 85 TRP A C 1
ATOM 656 O O . TRP A 1 85 ? 3.373 -4.933 -6.239 1.00 92.25 85 TRP A O 1
ATOM 666 N N . TYR A 1 86 ? 3.370 -3.890 -4.247 1.00 90.31 86 TYR A N 1
ATOM 667 C CA . TYR A 1 86 ? 2.015 -3.365 -4.303 1.00 90.31 86 TYR A CA 1
ATOM 668 C C . TYR A 1 86 ? 2.040 -1.876 -3.977 1.00 90.31 86 TYR A C 1
ATOM 670 O O . TYR A 1 86 ? 2.790 -1.446 -3.114 1.00 90.31 86 TYR A O 1
ATOM 678 N N . ARG A 1 87 ? 1.203 -1.063 -4.625 1.00 84.62 87 ARG A N 1
ATOM 679 C CA . ARG A 1 87 ? 1.082 0.366 -4.271 1.00 84.62 87 ARG A CA 1
ATOM 680 C C . ARG A 1 87 ? 0.463 0.607 -2.896 1.00 84.62 87 ARG A C 1
ATOM 682 O O . ARG A 1 87 ? 0.649 1.668 -2.313 1.00 84.62 87 ARG A O 1
ATOM 689 N N . TYR A 1 88 ? -0.243 -0.390 -2.378 1.00 83.00 88 TYR A N 1
ATOM 690 C CA . TYR A 1 88 ? -0.957 -0.320 -1.115 1.00 83.00 88 TYR A CA 1
ATOM 691 C C . TYR A 1 88 ? -0.556 -1.490 -0.238 1.00 83.00 88 TYR A C 1
ATOM 693 O O . TYR A 1 88 ? -0.480 -2.634 -0.701 1.00 83.00 88 TYR A O 1
ATOM 701 N N . GLY A 1 89 ? -0.364 -1.194 1.033 1.00 86.19 89 GLY A N 1
ATOM 702 C CA . GLY A 1 89 ? -0.062 -2.168 2.054 1.00 86.19 89 GLY A CA 1
ATOM 703 C C . GLY A 1 89 ? -0.257 -1.561 3.427 1.00 86.19 89 GLY A C 1
ATOM 704 O O . GLY A 1 89 ? -0.503 -0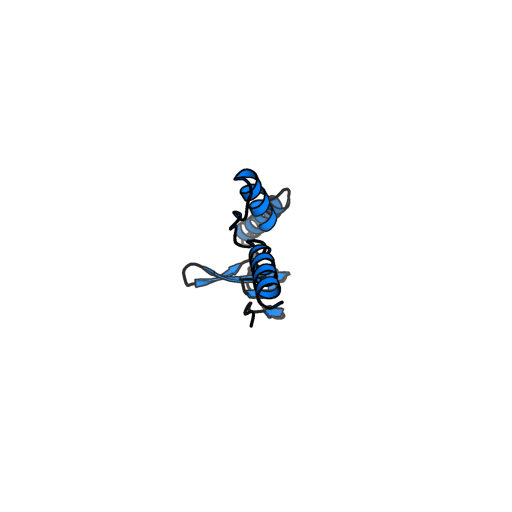.364 3.580 1.00 86.19 89 GLY A O 1
ATOM 705 N N . ASP A 1 90 ? -0.198 -2.434 4.410 1.00 83.75 90 ASP A N 1
ATOM 706 C CA . ASP A 1 90 ? -0.273 -2.081 5.813 1.00 83.75 90 ASP A CA 1
ATOM 707 C C . ASP A 1 90 ? 1.129 -1.671 6.281 1.00 83.75 90 ASP A C 1
ATOM 709 O O . ASP A 1 90 ? 2.062 -2.471 6.218 1.00 83.75 90 ASP A O 1
ATOM 713 N N . GLU A 1 91 ? 1.286 -0.423 6.731 1.00 83.44 91 GLU A N 1
ATOM 714 C CA . GLU A 1 91 ? 2.564 0.096 7.238 1.00 83.44 91 GLU A CA 1
ATOM 715 C C . GLU A 1 91 ? 3.059 -0.618 8.494 1.00 83.44 91 GLU A C 1
ATOM 717 O O . GLU A 1 91 ? 4.174 -0.369 8.906 1.00 83.44 91 GLU A O 1
ATOM 722 N N . GLU A 1 92 ? 2.280 -1.484 9.128 1.00 82.31 92 GLU A N 1
ATOM 723 C CA . GLU A 1 92 ? 2.741 -2.260 10.277 1.00 82.31 92 GLU A CA 1
ATOM 724 C C . GLU A 1 92 ? 3.088 -3.705 9.897 1.00 82.31 92 GLU A C 1
ATOM 726 O O . GLU A 1 92 ? 3.720 -4.412 10.682 1.00 82.31 92 GLU A O 1
ATOM 731 N N . LYS A 1 93 ? 2.688 -4.167 8.701 1.00 86.38 93 LYS A N 1
ATOM 732 C CA . LYS A 1 93 ? 2.782 -5.587 8.310 1.00 86.38 93 LYS A CA 1
ATOM 733 C C . LYS A 1 93 ? 3.534 -5.842 7.007 1.00 86.38 93 LYS A C 1
ATOM 735 O O . LYS A 1 93 ? 4.168 -6.886 6.874 1.00 86.38 93 LYS A O 1
ATOM 740 N N . ASP A 1 94 ? 3.469 -4.923 6.049 1.00 90.44 94 ASP A N 1
ATOM 741 C CA . ASP A 1 94 ? 3.978 -5.118 4.689 1.00 90.44 94 ASP A CA 1
ATOM 742 C C . ASP A 1 94 ? 5.244 -4.294 4.476 1.00 90.44 94 ASP A C 1
ATOM 744 O O . ASP A 1 94 ? 5.192 -3.082 4.618 1.00 90.44 94 ASP A O 1
ATOM 748 N N . GLY A 1 95 ? 6.375 -4.891 4.090 1.00 91.69 95 GLY A N 1
ATOM 749 C CA . GLY A 1 95 ? 7.642 -4.154 3.966 1.00 91.69 95 GLY A CA 1
ATOM 750 C C . GLY A 1 95 ? 7.527 -2.923 3.057 1.00 91.69 95 GLY A C 1
ATOM 751 O O . GLY A 1 95 ? 7.028 -3.024 1.946 1.00 91.69 95 GLY A O 1
ATOM 752 N N . LYS A 1 96 ? 7.997 -1.753 3.480 1.00 92.94 96 LYS A N 1
ATOM 753 C CA . LYS A 1 96 ? 7.796 -0.484 2.765 1.00 92.94 96 LYS A CA 1
ATOM 754 C C . LYS A 1 96 ? 9.049 -0.078 1.997 1.00 92.94 96 LYS A C 1
ATOM 756 O O . LYS A 1 96 ? 10.117 0.063 2.578 1.00 92.94 96 LYS A O 1
ATOM 761 N N . TYR A 1 97 ? 8.926 0.134 0.695 1.00 93.00 97 TYR A N 1
ATOM 762 C CA . TYR A 1 97 ? 9.932 0.751 -0.162 1.00 93.00 97 TYR A CA 1
ATOM 76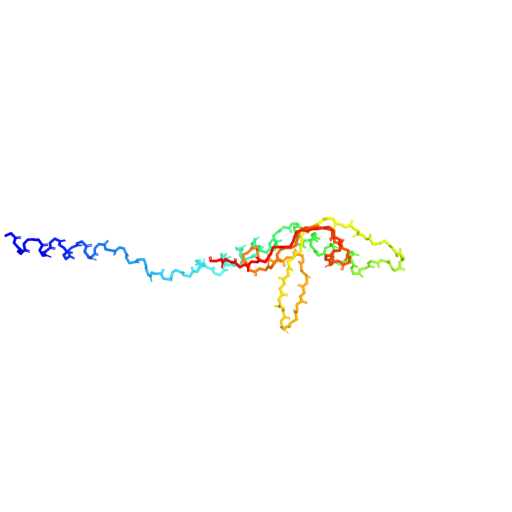3 C C . TYR A 1 97 ? 9.534 2.194 -0.453 1.00 93.00 97 TYR A C 1
ATOM 765 O O . TYR A 1 9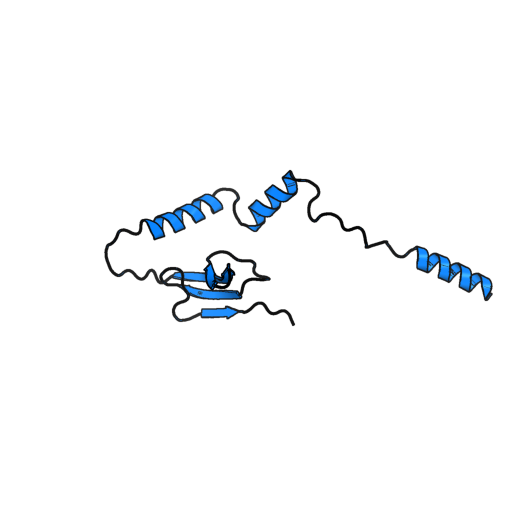7 ? 8.406 2.439 -0.869 1.00 93.00 97 TYR A O 1
ATOM 773 N N . VAL A 1 98 ? 10.456 3.134 -0.268 1.00 93.56 98 VAL A N 1
ATOM 774 C CA . VAL A 1 98 ? 10.298 4.537 -0.664 1.00 93.56 98 VAL A CA 1
ATOM 775 C C . VAL A 1 98 ? 11.452 4.898 -1.584 1.00 93.56 98 VAL A C 1
ATOM 777 O O . VAL A 1 98 ? 12.606 4.853 -1.159 1.00 93.56 98 VAL A O 1
ATOM 780 N N . GLY A 1 99 ? 11.162 5.234 -2.835 1.00 93.00 99 GLY A N 1
ATOM 781 C CA . GLY A 1 99 ? 12.199 5.574 -3.801 1.00 93.00 99 GLY A CA 1
ATOM 782 C C . GLY A 1 99 ? 11.738 5.473 -5.242 1.00 93.00 99 GLY A C 1
ATOM 783 O O . GLY A 1 99 ? 10.552 5.565 -5.548 1.00 93.00 99 GLY A O 1
ATOM 784 N N . GLU A 1 100 ? 12.702 5.294 -6.128 1.00 92.69 100 GLU A N 1
ATOM 785 C CA . GLU A 1 100 ? 12.499 5.244 -7.567 1.00 92.69 100 GLU A CA 1
ATOM 786 C C . GLU A 1 100 ? 11.722 3.984 -7.986 1.00 92.69 100 GLU A C 1
ATOM 788 O O . GLU A 1 100 ? 12.090 2.853 -7.673 1.00 92.69 100 GLU A O 1
ATOM 793 N N . ILE A 1 101 ? 10.638 4.170 -8.732 1.00 89.25 101 ILE A N 1
ATOM 794 C CA . ILE A 1 101 ? 9.748 3.115 -9.212 1.00 89.25 101 ILE A CA 1
ATOM 795 C C . ILE A 1 101 ? 9.710 3.171 -10.732 1.00 89.25 101 ILE A C 1
ATOM 797 O O . ILE A 1 101 ? 9.480 4.219 -11.333 1.00 89.25 101 ILE A O 1
ATOM 801 N N . VAL A 1 102 ? 9.907 2.012 -11.357 1.00 83.25 102 VAL A N 1
ATOM 802 C CA . VAL A 1 102 ? 9.748 1.823 -12.799 1.00 83.25 102 VAL A CA 1
ATOM 803 C C . VAL A 1 102 ? 8.888 0.589 -13.024 1.00 83.25 102 VAL A C 1
ATOM 805 O O . VAL A 1 102 ? 9.149 -0.476 -12.466 1.00 83.25 102 VAL A O 1
ATOM 808 N N . ASN A 1 103 ? 7.845 0.723 -13.846 1.00 79.25 103 ASN A N 1
ATOM 809 C CA . ASN A 1 103 ? 6.914 -0.365 -14.176 1.00 79.25 103 ASN A CA 1
ATOM 810 C C . ASN A 1 103 ? 6.319 -1.057 -12.932 1.00 79.25 103 ASN A C 1
ATOM 812 O O . ASN A 1 103 ? 6.178 -2.280 -12.894 1.00 79.25 103 ASN A O 1
ATOM 816 N N . GLY A 1 104 ? 6.003 -0.270 -11.896 1.00 80.25 104 GLY A N 1
ATOM 817 C CA . GLY A 1 104 ? 5.404 -0.759 -10.649 1.00 80.25 104 GLY A CA 1
ATOM 818 C C . GLY A 1 104 ? 6.355 -1.549 -9.744 1.00 80.25 104 GLY A C 1
ATOM 819 O O . GLY A 1 104 ? 5.894 -2.240 -8.839 1.00 80.25 104 GLY A O 1
ATOM 820 N N . LYS A 1 105 ? 7.669 -1.478 -9.984 1.00 87.94 105 LYS A N 1
ATOM 821 C CA . LYS A 1 105 ? 8.693 -2.145 -9.173 1.00 87.94 105 LYS A CA 1
ATOM 822 C C . LYS A 1 105 ? 9.741 -1.142 -8.690 1.00 87.94 105 LYS A C 1
ATOM 824 O O . LYS A 1 105 ? 10.025 -0.193 -9.424 1.00 87.94 105 LYS A O 1
ATOM 829 N N . PRO A 1 106 ? 10.350 -1.369 -7.513 1.00 90.44 106 PRO A N 1
ATOM 830 C CA . PRO A 1 106 ? 11.526 -0.622 -7.085 1.00 90.44 106 PRO A CA 1
ATOM 831 C C . PRO A 1 106 ? 12.617 -0.678 -8.152 1.00 90.44 106 PRO A C 1
ATOM 833 O O . PRO A 1 106 ? 12.905 -1.750 -8.689 1.00 90.44 106 PRO A O 1
ATOM 836 N N . ASN A 1 107 ? 13.217 0.461 -8.469 1.00 87.50 107 ASN A N 1
ATOM 837 C CA . ASN A 1 107 ? 14.237 0.570 -9.496 1.00 87.50 107 ASN A CA 1
ATOM 838 C C . ASN A 1 107 ? 15.200 1.717 -9.187 1.00 87.50 107 ASN A C 1
ATOM 840 O O . ASN A 1 107 ? 14.938 2.847 -9.580 1.00 87.50 107 ASN A O 1
ATOM 844 N N . GLY A 1 108 ? 16.350 1.395 -8.598 1.00 82.25 108 GLY A N 1
ATOM 845 C CA . GLY A 1 108 ? 17.402 2.369 -8.313 1.00 82.25 108 GLY A CA 1
ATOM 846 C C . GLY A 1 108 ? 17.389 2.818 -6.856 1.00 82.25 108 GLY A C 1
ATOM 847 O O . GLY A 1 108 ? 17.346 1.977 -5.954 1.00 82.25 108 GLY A O 1
ATOM 848 N N . GLN A 1 109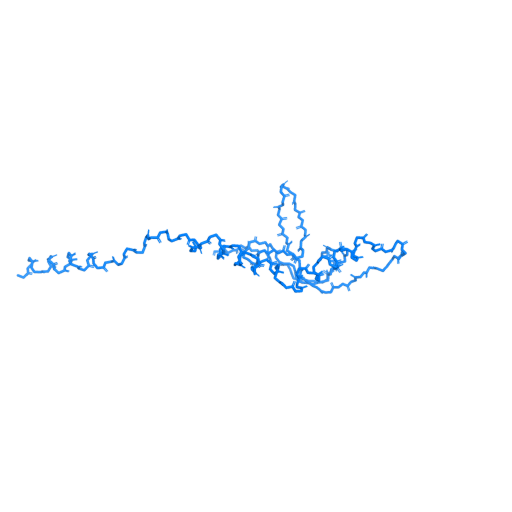 ? 17.489 4.126 -6.625 1.00 89.62 109 GLN A N 1
ATOM 849 C CA . GLN A 1 109 ? 17.695 4.685 -5.289 1.00 89.62 109 GLN A CA 1
ATOM 850 C C . GLN A 1 109 ? 16.412 4.641 -4.455 1.00 89.62 109 GLN A C 1
ATOM 852 O O . GLN A 1 109 ? 15.345 5.064 -4.894 1.00 89.62 109 GLN A O 1
ATOM 857 N N . GLY A 1 110 ? 16.516 4.131 -3.230 1.00 90.56 110 GLY A N 1
ATOM 858 C CA . GLY A 1 110 ? 15.407 4.117 -2.289 1.00 90.56 110 GLY A CA 1
ATOM 859 C C . GLY A 1 110 ? 15.743 3.396 -0.995 1.00 90.56 110 GLY A C 1
ATOM 860 O O . GLY A 1 110 ? 16.777 2.737 -0.877 1.00 90.56 110 GLY A O 1
ATOM 861 N N . THR A 1 111 ? 14.837 3.510 -0.036 1.00 92.81 111 THR A N 1
ATOM 862 C CA . THR A 1 111 ? 14.937 2.877 1.277 1.00 92.81 111 THR A CA 1
ATOM 863 C C . THR A 1 111 ? 13.883 1.791 1.374 1.00 92.81 111 THR A C 1
ATOM 865 O O . THR A 1 111 ? 12.700 2.063 1.182 1.00 92.81 111 THR A O 1
ATOM 868 N N . PHE A 1 112 ? 14.307 0.563 1.678 1.00 90.38 112 PHE A N 1
ATOM 869 C CA . PHE A 1 112 ? 13.400 -0.533 2.001 1.00 90.38 112 PHE A CA 1
ATOM 870 C C . PHE A 1 112 ? 13.436 -0.819 3.501 1.00 90.38 112 PHE A C 1
ATOM 872 O O . PHE A 1 112 ? 14.494 -1.101 4.063 1.00 90.38 112 PHE A O 1
ATOM 879 N N . THR A 1 113 ? 12.272 -0.762 4.136 1.00 90.06 113 THR A N 1
ATOM 880 C CA . THR A 1 113 ? 12.066 -1.058 5.549 1.00 90.06 113 THR A CA 1
ATOM 881 C C . THR A 1 113 ? 11.244 -2.333 5.660 1.00 90.06 113 THR A C 1
ATOM 883 O O . THR A 1 113 ? 10.087 -2.378 5.247 1.00 90.06 113 THR A O 1
ATOM 886 N N . LEU A 1 114 ? 11.840 -3.382 6.220 1.00 81.25 114 LEU A N 1
ATOM 887 C CA . LEU A 1 114 ? 11.098 -4.566 6.639 1.00 81.25 114 LEU A CA 1
ATOM 888 C C . LEU A 1 114 ? 10.384 -4.245 7.949 1.00 81.25 114 LEU A C 1
ATOM 890 O O . LEU A 1 114 ? 11.024 -3.777 8.891 1.00 81.25 114 LEU A O 1
ATOM 894 N N . PHE A 1 115 ? 9.087 -4.530 8.032 1.00 69.25 115 PHE A N 1
ATOM 895 C CA . PHE A 1 115 ? 8.426 -4.549 9.329 1.00 69.25 115 PHE A CA 1
ATOM 896 C C . PHE A 1 115 ? 8.806 -5.837 10.046 1.00 69.25 115 PHE A C 1
ATOM 898 O O . PHE A 1 115 ? 8.356 -6.932 9.721 1.00 69.25 115 PHE A O 1
ATOM 905 N N . GLY A 1 116 ? 9.711 -5.669 10.999 1.00 51.34 116 GLY A N 1
ATOM 906 C CA . GLY A 1 116 ? 9.955 -6.570 12.104 1.00 51.34 116 GLY A CA 1
ATOM 907 C C . GLY A 1 116 ? 10.027 -5.687 13.334 1.00 51.34 116 GLY A C 1
ATOM 908 O O . GLY A 1 116 ? 11.057 -5.062 13.578 1.00 51.34 116 GLY A O 1
ATOM 909 N N . GLY A 1 117 ? 8.915 -5.570 14.058 1.00 47.75 117 GLY A N 1
ATOM 910 C CA . GLY A 1 117 ? 9.003 -5.149 15.448 1.00 47.75 117 GLY A CA 1
ATOM 911 C C . GLY A 1 117 ? 9.888 -6.162 16.169 1.00 47.75 117 GLY A C 1
ATOM 912 O O . GLY A 1 117 ? 9.609 -7.362 16.111 1.00 47.75 117 GLY A O 1
ATOM 913 N N . SER A 1 118 ? 10.980 -5.684 16.761 1.00 36.50 118 SER A N 1
ATOM 914 C CA . SER A 1 118 ? 11.575 -6.360 17.914 1.00 36.50 118 SER A CA 1
ATOM 915 C C . SER A 1 118 ? 10.565 -6.413 19.054 1.00 36.50 118 SER A C 1
ATOM 917 O O . SER A 1 118 ? 9.802 -5.427 19.193 1.00 36.50 118 SER A O 1
#

Foldseek 3Di:
DVVVVVVVVVVVVVPPPPPPPPDPPDPDPVRVVVVVCVLQVVDDCSVVVVVVVVVCLVPVPPDDDPFVFDFAKWWWDADPNDIDTHNDDDPQATWMWTTTDGSRDDDDDIDIGDRDDD

Radius of gyration: 24.93 Å; chains: 1; bounding box: 40×28×91 Å

Organism: NCBI:txid408172

pLDDT: mean 77.31, std 14.75, range [36.5, 94.0]